Protein 7QF2 (pdb70)

Secondary structure (P-SEA, 3-state):
ccccbbbbbccccccccccccaaaaaaacccccccccccccccccccccaaaaaaaaaaaaacccbbbbbbbbcccbbbbbbbbbbbbbbcccccccbbbbbbbbcccccccccccc

Foldseek 3Di:
DPWWKFKFFPVDPQTFTQDTDPVVCVVQVDDPVVRGGDHPCVFDDDQWDVVQVVVVVVCVVVQAWDWAWTWGAHPVGDIWIWGKTKHFDADPVRHTGIIMITTDTDCPDPPVVSPDD

Sequence (117 aa):
MMEKKSFVITDPRLPDNPIIIFASDGFLLELTEYSREEIILGRNGRFLQGPETDQATVQKIRRDAIIRRDQRREEITTVQLIINYTKKSGKKFWNLLHHLLQQPMMRDQKGELQYYFIGVQLDDGEFIPNPLLGLD

Solvent-accessible surface area: 7134 Å² total; per-residue (Å²): 144,103,115,8,48,12,41,15,25,35,133,90,122,86,20,18,1,77,86,0,2,83,1,1,34,110,13,0,75,33,56,87,88,53,0,85,51,89,33,31,127,44,6,50,23,130,108,6,80,117,64,18,34,93,119,16,171,47,10,58,164,78,66,171,111,36,73,14,8,4,20,6,35,13,111,70,46,130,120,17,50,2,42,20,52,21,54,35,95,119,35,113,171,42,96,24,60,74,12,31,3,24,10,73,73,20,89,102,85,62,76,98,108,64,64,114,198

Nearest PDB structures (foldseek):
  7qf3-assembly1_AAA  TM=1.007E+00  e=1.823E-21  Arabidopsis thaliana
  7qf4-assembly1_AAA  TM=1.008E+00  e=2.154E-21  Arabidopsis thaliana
  6gpu-assembly1_A  TM=1.006E+00  e=3.178E-21  Arabidopsis thaliana
  7qf5-assembly1_AAA  TM=1.003E+00  e=1.348E-20  Arabidopsis thaliana
  6gpv-assembly1_A  TM=1.004E+00  e=1.245E-19  Arabidopsis thaliana

Structure (mmCIF, N/CA/C/O backbone):
data_7QF2
#
_entry.id   7QF2
#
_cell.length_a   39.900
_cell.length_b   39.900
_cell.length_c   134.100
_cell.angle_alpha   90.000
_cell.angle_beta   90.000
_cell.angle_gamma   90.000
#
_symmetry.space_group_name_H-M   'P 43 21 2'
#
loop_
_entity.id
_entity.type
_entity.pdbx_description
1 polymer miniSOG
2 non-polymer RIBOFLAVIN
3 non-polymer GLYCEROL
4 non-polymer 'CHLORIDE ION'
5 non-polymer 'COBALT (II) ION'
6 water water
#
loop_
_atom_site.group_PDB
_atom_site.id
_atom_site.type_symbol
_atom_site.label_atom_id
_atom_site.label_alt_id
_atom_site.label_comp_id
_atom_site.label_asym_id
_atom_site.label_entity_id
_atom_site.label_seq_id
_atom_site.pdbx_PDB_ins_code
_atom_site.Cartn_x
_atom_site.Cartn_y
_atom_site.Cartn_z
_atom_site.occupancy
_atom_site.B_iso_or_equiv
_atom_site.auth_seq_id
_atom_site.auth_comp_id
_atom_site.auth_asym_id
_atom_site.auth_atom_id
_atom_site.pdbx_PDB_model_num
ATOM 1 N N A MET A 1 1 ? 9.582 -7.702 -29.201 0.500 15.431 1 MET AAA N 1
ATOM 2 N N B MET A 1 1 ? 9.536 -7.903 -28.746 0.500 51.660 1 MET AAA N 1
ATOM 3 C CA A MET A 1 1 ? 9.196 -6.331 -28.891 0.500 16.338 1 MET AAA CA 1
ATOM 4 C CA B MET A 1 1 ? 9.474 -6.413 -28.912 0.500 55.093 1 MET AAA CA 1
ATOM 5 C C A MET A 1 1 ? 10.255 -5.756 -27.917 0.500 17.027 1 MET AAA C 1
ATOM 6 C C B MET A 1 1 ? 10.314 -5.761 -27.802 0.500 48.098 1 MET AAA C 1
ATOM 7 O O A MET A 1 1 ? 10.914 -6.551 -27.332 0.500 18.389 1 MET AAA O 1
ATOM 8 O O B MET A 1 1 ? 10.871 -6.524 -26.967 0.500 76.352 1 MET AAA O 1
ATOM 17 N N . GLU A 1 2 ? 10.402 -4.418 -27.760 1.000 28.964 2 GLU AAA N 1
ATOM 18 C CA . GLU A 1 2 ? 11.286 -3.717 -26.723 1.000 25.149 2 GLU AAA CA 1
ATOM 19 C C . GLU A 1 2 ? 10.794 -4.059 -25.312 1.000 17.334 2 GLU AAA C 1
ATOM 20 O O . GLU A 1 2 ? 9.686 -4.657 -25.355 1.000 23.126 2 GLU AAA O 1
ATOM 26 N N A LYS A 1 3 ? 11.597 -4.027 -24.189 0.500 23.323 3 LYS AAA N 1
ATOM 27 N N B LYS A 1 3 ? 11.596 -3.946 -24.203 0.500 25.811 3 LYS AAA N 1
ATOM 28 C CA A LYS A 1 3 ? 11.095 -4.626 -22.934 0.500 11.768 3 LYS AAA CA 1
ATOM 29 C CA B LYS A 1 3 ? 11.119 -4.520 -22.921 0.500 12.852 3 LYS AAA CA 1
ATOM 30 C C A LYS A 1 3 ? 9.830 -3.902 -22.470 0.500 8.248 3 LYS AAA C 1
ATOM 31 C C B LYS A 1 3 ? 9.755 -3.890 -22.629 0.500 10.019 3 LYS AAA C 1
ATOM 32 O O A LYS A 1 3 ? 9.805 -2.661 -22.325 0.500 7.773 3 LYS AAA O 1
ATOM 33 O O B LYS A 1 3 ? 9.552 -2.692 -22.833 0.500 10.220 3 LYS AAA O 1
ATOM 44 N N . SER A 1 4 ? 8.810 -4.709 -22.216 1.000 8.663 4 SER AAA N 1
ATOM 45 C CA . SER A 1 4 ? 7.501 -4.230 -21.697 1.000 7.512 4 SER AAA CA 1
ATOM 46 C C . SER A 1 4 ? 7.614 -4.027 -20.211 1.000 7.208 4 SER AAA C 1
ATOM 47 O O . SER A 1 4 ? 7.843 -5.000 -19.474 1.000 7.680 4 SER AAA O 1
ATOM 50 N N . PHE A 1 5 ? 7.391 -2.795 -19.748 1.000 6.753 5 PHE AAA N 1
ATOM 51 C CA . PHE A 1 5 ? 7.315 -2.565 -18.316 1.000 6.632 5 PHE AAA CA 1
ATOM 52 C C . PHE A 1 5 ? 6.530 -1.292 -18.075 1.000 6.829 5 PHE AAA C 1
ATOM 53 O O . PHE A 1 5 ? 6.474 -0.393 -18.924 1.000 7.539 5 PHE AAA O 1
ATOM 61 N N . VAL A 1 6 ? 6.036 -1.208 -16.840 1.000 7.055 6 VAL AAA N 1
ATOM 62 C CA . VAL A 1 6 ? 5.493 0.047 -16.282 1.000 6.644 6 VAL AAA CA 1
ATOM 63 C C . VAL A 1 6 ? 6.115 0.298 -14.942 1.000 6.787 6 VAL AAA C 1
ATOM 64 O O . VAL A 1 6 ? 6.509 -0.655 -14.245 1.000 7.540 6 VAL AAA O 1
ATOM 68 N N . ILE A 1 7 ? 6.156 1.547 -14.562 1.000 6.474 7 ILE AAA N 1
ATOM 69 C CA . ILE A 1 7 ? 6.624 1.983 -13.245 1.000 6.198 7 ILE AAA CA 1
ATOM 70 C C . ILE A 1 7 ? 5.476 2.703 -12.573 1.000 6.028 7 ILE AAA C 1
ATOM 71 O O . ILE A 1 7 ? 4.862 3.587 -13.219 1.000 6.527 7 ILE AAA O 1
ATOM 76 N N . THR A 1 8 ? 5.199 2.375 -11.306 1.000 6.045 8 THR AAA N 1
ATOM 77 C CA . THR A 1 8 ? 4.151 3.023 -10.539 1.000 6.327 8 THR AAA CA 1
ATOM 78 C C . THR A 1 8 ? 4.740 3.798 -9.390 1.000 6.688 8 THR AAA C 1
ATOM 79 O O . THR A 1 8 ? 5.868 3.526 -8.946 1.000 7.362 8 THR AAA O 1
ATOM 83 N N . ASP A 1 9 ? 3.910 4.717 -8.872 1.000 6.699 9 ASP AAA N 1
ATOM 84 C CA . ASP A 1 9 ? 4.299 5.544 -7.735 1.000 6.993 9 ASP AAA CA 1
ATOM 85 C C . ASP A 1 9 ? 3.482 5.195 -6.505 1.000 6.595 9 ASP AAA C 1
ATOM 86 O O . ASP A 1 9 ? 2.354 5.679 -6.385 1.000 7.234 9 ASP AAA O 1
ATOM 91 N N . PRO A 1 10 ? 4.024 4.372 -5.618 1.000 6.495 10 PRO AAA N 1
ATOM 92 C CA . PRO A 1 10 ? 3.270 3.968 -4.425 1.000 7.342 10 PRO AAA CA 1
ATOM 93 C C . PRO A 1 10 ? 3.128 5.085 -3.383 1.000 6.852 10 PRO AAA C 1
ATOM 94 O O . PRO A 1 10 ? 2.478 4.903 -2.354 1.000 8.402 10 PRO AAA O 1
ATOM 98 N N . ARG A 1 11 ? 3.727 6.242 -3.647 1.000 7.165 11 ARG AAA N 1
ATOM 99 C CA . ARG A 1 11 ? 3.505 7.407 -2.766 1.000 7.629 11 ARG AAA CA 1
ATOM 100 C C . ARG A 1 11 ? 2.281 8.218 -3.195 1.000 7.071 11 ARG AAA C 1
ATOM 101 O O . ARG A 1 11 ? 1.973 9.239 -2.564 1.000 7.990 11 ARG AAA O 1
ATOM 109 N N . LEU A 1 12 ? 1.591 7.762 -4.238 1.000 7.314 12 LEU AAA N 1
ATOM 110 C CA . LEU A 1 12 ? 0.325 8.344 -4.736 1.000 7.309 12 LEU AAA CA 1
ATOM 111 C C . LEU A 1 12 ? -0.743 7.278 -4.627 1.000 7.307 12 LEU AAA C 1
ATOM 112 O O . LEU A 1 12 ? -0.450 6.071 -4.467 1.000 7.560 12 LEU AAA O 1
ATOM 117 N N . PRO A 1 13 ? -2.029 7.644 -4.673 1.000 7.707 13 PRO AAA N 1
ATOM 118 C CA . PRO A 1 13 ? -3.079 6.656 -4.391 1.000 7.837 13 PRO AAA CA 1
ATOM 119 C C . PRO A 1 13 ? -3.112 5.481 -5.380 1.000 7.175 13 PRO AAA C 1
ATOM 120 O O . PRO A 1 13 ? -3.177 5.650 -6.601 1.000 7.639 13 PRO AAA O 1
ATOM 124 N N . ASP A 1 14 ? -3.094 4.259 -4.832 1.000 8.077 14 ASP AAA N 1
ATOM 125 C CA . ASP A 1 14 ? -3.295 3.007 -5.583 1.000 8.116 14 ASP AAA CA 1
ATOM 126 C C . ASP A 1 14 ? -2.424 2.930 -6.815 1.000 7.285 14 ASP AAA C 1
ATOM 127 O O . ASP A 1 14 ? -2.879 2.615 -7.905 1.000 7.325 14 ASP AAA O 1
ATOM 132 N N . ASN A 1 15 ? -1.082 3.131 -6.638 1.000 7.444 15 ASN AAA N 1
ATOM 133 C CA . ASN A 1 15 ? -0.075 2.789 -7.655 1.000 7.527 15 ASN AAA CA 1
ATOM 134 C C . ASN A 1 15 ? -0.418 3.200 -9.047 1.000 7.051 15 ASN AAA C 1
ATOM 135 O O . ASN A 1 15 ? -0.496 2.397 -9.987 1.000 7.805 15 ASN AAA O 1
ATOM 140 N N . PRO A 1 16 ? -0.527 4.510 -9.300 1.000 6.481 16 PRO AAA N 1
ATOM 141 C CA . PRO A 1 16 ? -0.697 4.950 -10.663 1.000 6.751 16 PRO AAA CA 1
ATOM 142 C C . PRO A 1 16 ? 0.566 4.693 -11.488 1.000 6.197 16 PRO AAA C 1
ATOM 143 O O . PRO A 1 16 ? 1.690 4.888 -10.997 1.000 6.971 16 PRO AAA O 1
ATOM 147 N N . ILE A 1 17 ? 0.392 4.367 -12.755 1.000 6.527 17 ILE AAA N 1
ATOM 148 C CA . ILE A 1 17 ? 1.480 4.233 -13.719 1.000 6.313 17 ILE AAA CA 1
ATOM 149 C C . ILE A 1 17 ? 1.994 5.608 -14.051 1.000 6.485 17 ILE AAA C 1
ATOM 150 O O . ILE A 1 17 ? 1.271 6.480 -14.550 1.000 7.749 17 ILE AAA O 1
ATOM 155 N N . ILE A 1 18 ? 3.281 5.837 -13.797 1.000 6.453 18 ILE AAA N 1
ATOM 156 C CA A ILE A 1 18 ? 3.952 7.116 -14.090 0.500 6.624 18 ILE AAA CA 1
ATOM 157 C CA B ILE A 1 18 ? 3.930 7.120 -14.091 0.500 6.817 18 ILE AAA CA 1
ATOM 158 C C . ILE A 1 18 ? 4.870 6.996 -15.303 1.000 7.046 18 ILE AAA C 1
ATOM 159 O O . ILE A 1 18 ? 5.359 8.037 -15.772 1.000 8.203 18 ILE AAA O 1
ATOM 168 N N . PHE A 1 19 ? 5.129 5.785 -15.767 1.000 6.876 19 PHE AAA N 1
ATOM 169 C CA . PHE A 1 19 ? 5.941 5.567 -16.943 1.000 6.926 19 PHE AAA CA 1
ATOM 170 C C . PHE A 1 19 ? 5.519 4.257 -17.561 1.000 6.535 19 PHE AAA C 1
ATOM 171 O O . PHE A 1 19 ? 5.380 3.259 -16.836 1.000 7.018 19 PHE AAA O 1
ATOM 179 N N . ALA A 1 20 ? 5.326 4.237 -18.867 1.000 7.006 20 ALA AAA N 1
ATOM 180 C CA . ALA A 1 20 ? 5.036 3.015 -19.610 1.000 7.751 20 ALA AAA CA 1
ATOM 181 C C . ALA A 1 20 ? 6.012 2.898 -20.760 1.000 7.787 20 ALA AAA C 1
ATOM 182 O O . ALA A 1 20 ? 6.171 3.874 -21.530 1.000 8.423 20 ALA AAA O 1
ATOM 184 N N . SER A 1 21 ? 6.683 1.781 -20.900 1.000 7.444 21 SER AAA N 1
ATOM 185 C CA . SER A 1 21 ? 7.693 1.624 -21.969 1.000 7.398 21 SER AAA CA 1
ATOM 186 C C . SER A 1 21 ? 7.066 1.445 -23.326 1.000 7.574 21 SER AAA C 1
ATOM 187 O O . SER A 1 21 ? 5.910 1.047 -23.473 1.000 7.785 21 SER AAA O 1
ATOM 190 N N . ASP A 1 22 ? 7.851 1.715 -24.381 1.000 9.060 22 ASP AAA N 1
ATOM 191 C CA . ASP A 1 22 ? 7.428 1.485 -25.756 1.000 9.803 22 ASP AAA CA 1
ATOM 192 C C . ASP A 1 22 ? 7.006 0.036 -25.892 1.000 9.744 22 ASP AAA C 1
ATOM 193 O O . ASP A 1 22 ? 6.022 -0.278 -26.612 1.000 10.906 22 ASP AAA O 1
ATOM 198 N N . GLY A 1 23 ? 7.739 -0.902 -25.275 1.000 8.951 23 GLY AAA N 1
ATOM 199 C CA . GLY A 1 23 ? 7.346 -2.301 -25.392 1.000 9.260 23 GLY AAA CA 1
ATOM 200 C C . GLY A 1 23 ? 5.997 -2.593 -24.788 1.000 8.729 23 GLY AAA C 1
ATOM 201 O O . GLY A 1 23 ? 5.252 -3.469 -25.273 1.000 9.174 23 GLY AAA O 1
ATOM 202 N N . PHE A 1 24 ? 5.643 -1.923 -23.717 1.000 7.943 24 PHE AAA N 1
ATOM 203 C CA . PHE A 1 24 ? 4.316 -2.083 -23.103 1.000 7.429 24 PHE AAA CA 1
ATOM 204 C C . PHE A 1 24 ? 3.242 -1.572 -24.045 1.000 8.007 24 PHE AAA C 1
ATOM 205 O O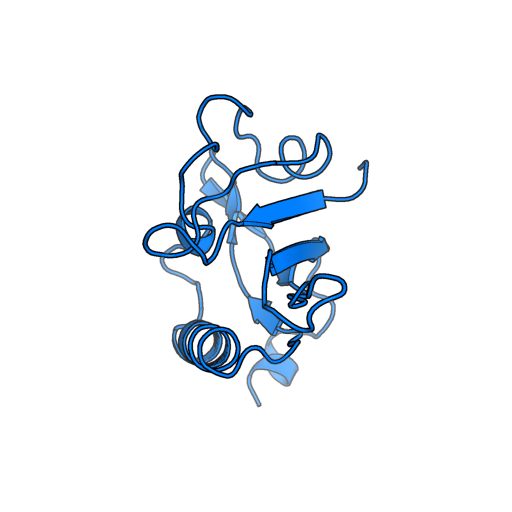 . PHE A 1 24 ? 2.170 -2.200 -24.184 1.000 8.379 24 PHE AAA O 1
ATOM 213 N N . LEU A 1 25 ? 3.481 -0.424 -24.693 1.000 8.260 25 LEU AAA N 1
ATOM 214 C CA A LEU A 1 25 ? 2.500 0.095 -25.669 0.500 9.275 25 LEU AAA CA 1
ATOM 215 C CA B LEU A 1 25 ? 2.546 0.107 -25.699 0.500 10.023 25 LEU AAA CA 1
ATOM 216 C C . LEU A 1 25 ? 2.302 -0.926 -26.798 1.000 10.142 25 LEU AAA C 1
ATOM 217 O O . LEU A 1 25 ? 1.148 -1.135 -27.232 1.000 11.167 25 LEU AAA O 1
ATOM 226 N N . GLU A 1 26 ? 3.387 -1.493 -27.294 1.000 10.175 26 GLU AAA N 1
ATOM 227 C CA . GLU A 1 26 ? 3.291 -2.430 -28.397 1.000 12.210 26 GLU AAA CA 1
ATOM 228 C C . GLU A 1 26 ? 2.547 -3.691 -27.936 1.000 11.129 26 GLU AAA C 1
ATOM 229 O O . GLU A 1 26 ? 1.677 -4.215 -28.698 1.000 13.441 26 GLU AAA O 1
ATOM 235 N N . LEU A 1 27 ? 2.847 -4.220 -26.780 1.000 9.357 27 LEU AAA N 1
ATOM 236 C CA . LEU A 1 27 ? 2.208 -5.458 -26.323 1.000 9.635 27 LEU AAA CA 1
ATOM 237 C C . LEU A 1 27 ? 0.725 -5.251 -26.089 1.000 9.656 27 LEU AAA C 1
ATOM 238 O O . LEU A 1 27 ? -0.098 -6.094 -26.460 1.000 10.949 27 LEU AAA O 1
ATOM 243 N N . THR A 1 28 ? 0.373 -4.147 -25.452 1.000 8.637 28 THR AAA N 1
ATOM 244 C CA . THR A 1 28 ? -1.007 -3.945 -24.991 1.000 8.728 28 THR AAA CA 1
ATOM 245 C C . THR A 1 28 ? -1.914 -3.222 -25.982 1.000 8.645 28 THR AAA C 1
ATOM 246 O O . THR A 1 28 ? -3.138 -3.277 -25.800 1.000 9.717 28 THR AAA O 1
ATOM 250 N N . GLU A 1 29 ? -1.331 -2.542 -26.955 1.000 9.568 29 GLU AAA N 1
ATOM 251 C CA . GLU A 1 29 ? -1.978 -1.756 -28.019 1.000 10.474 29 GLU AAA CA 1
ATOM 252 C C . GLU A 1 29 ? -2.489 -0.394 -27.509 1.000 10.900 29 GLU AAA C 1
ATOM 253 O O . GLU A 1 29 ? -3.157 0.314 -28.267 1.000 14.288 29 GLU AAA O 1
ATOM 259 N N . TYR A 1 30 ? -2.254 -0.033 -26.260 1.000 9.412 30 TYR AAA N 1
ATOM 260 C CA . TYR A 1 30 ? -2.672 1.279 -25.754 1.000 9.510 30 TYR AAA CA 1
ATOM 261 C C . TYR A 1 30 ? -1.649 2.312 -26.110 1.000 10.192 30 TYR AAA C 1
ATOM 262 O O . TYR A 1 30 ? -0.447 2.057 -26.213 1.000 12.000 30 TYR AAA O 1
ATOM 271 N N . SER A 1 31 ? -2.122 3.546 -26.229 1.000 10.914 31 SER AAA N 1
ATOM 272 C CA . SER A 1 31 ? -1.241 4.716 -26.325 1.000 11.056 31 SER AAA CA 1
ATOM 273 C C . SER A 1 31 ? -0.706 5.140 -24.969 1.000 9.867 31 SER AAA C 1
ATOM 274 O O . SER A 1 31 ? -1.340 4.901 -23.935 1.000 10.963 31 SER AAA O 1
ATOM 277 N N . ARG A 1 32 ? 0.475 5.753 -24.953 1.000 10.421 32 ARG AAA N 1
ATOM 278 C CA . ARG A 1 32 ? 1.041 6.202 -23.702 1.000 10.718 32 ARG AAA CA 1
ATOM 279 C C . ARG A 1 32 ? 0.051 7.128 -23.005 1.000 10.177 32 ARG AAA C 1
ATOM 280 O O . ARG A 1 32 ? -0.153 7.058 -21.759 1.000 11.332 32 ARG AAA O 1
ATOM 288 N N . GLU A 1 33 ? -0.439 8.119 -23.728 1.00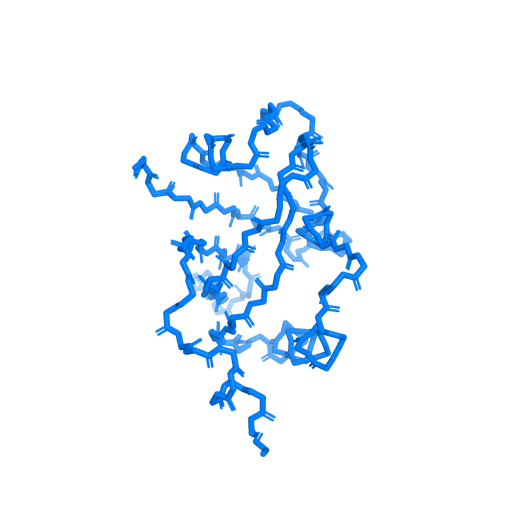0 11.915 33 GLU AAA N 1
ATOM 289 C CA . GLU A 1 33 ? -1.251 9.164 -23.110 1.000 13.529 33 GLU AAA CA 1
ATOM 290 C C . GLU A 1 33 ? -2.460 8.597 -22.425 1.000 12.506 33 GLU AAA C 1
ATOM 291 O O . GLU A 1 33 ? -2.828 9.105 -21.398 1.000 15.044 33 GLU AAA O 1
ATOM 293 N N . GLU A 1 34 ? -3.037 7.508 -22.893 1.000 12.011 34 GLU AAA N 1
ATOM 294 C CA . GLU A 1 34 ? -4.246 6.920 -22.308 1.000 13.164 34 GLU AAA CA 1
ATOM 295 C C . GLU A 1 34 ? -3.974 6.006 -21.110 1.000 12.793 34 GLU AAA C 1
ATOM 296 O O . GLU A 1 34 ? -4.902 5.760 -20.357 1.000 18.574 34 GLU AAA O 1
ATOM 302 N N A ILE A 1 35 ? -2.727 5.588 -20.907 0.500 11.488 35 ILE AAA N 1
ATOM 303 N N B ILE A 1 35 ? -2.729 5.617 -20.905 0.500 11.614 35 ILE AAA N 1
ATOM 304 C CA A ILE A 1 35 ? -2.201 4.622 -19.867 0.500 12.067 35 ILE AAA CA 1
ATOM 305 C CA B ILE A 1 35 ? -2.254 4.648 -19.860 0.500 12.073 35 ILE AAA CA 1
ATOM 306 C C A ILE A 1 35 ? -1.865 5.415 -18.606 0.500 8.243 35 ILE AAA C 1
ATOM 307 C C B ILE A 1 35 ? -1.857 5.412 -18.606 0.500 8.170 35 ILE AAA C 1
ATOM 308 O O A ILE A 1 35 ? -1.982 4.945 -17.486 0.500 8.067 35 ILE AAA O 1
ATOM 309 O O B ILE A 1 35 ? -2.029 4.949 -17.492 0.500 8.101 35 ILE AAA O 1
ATOM 318 N N . LEU A 1 36 ? -1.244 6.594 -18.801 1.000 8.854 36 LEU AAA N 1
ATOM 319 C CA . LEU A 1 36 ? -0.611 7.267 -17.666 1.000 8.256 36 LEU AAA CA 1
ATOM 320 C C . LEU A 1 36 ? -1.627 7.545 -16.595 1.000 7.311 36 LEU AAA C 1
ATOM 321 O O . LEU A 1 36 ? -2.750 8.032 -16.843 1.000 8.158 36 LEU AAA O 1
ATOM 326 N N . GLY A 1 37 ? -1.290 7.271 -15.329 1.000 7.255 37 GLY AAA N 1
ATOM 327 C CA . GLY A 1 37 ? -2.158 7.498 -14.171 1.000 7.797 37 GLY AAA CA 1
ATOM 328 C C . GLY A 1 37 ? -3.065 6.287 -13.877 1.000 7.252 37 GLY AAA C 1
ATOM 329 O O . GLY A 1 37 ? -3.694 6.320 -12.826 1.000 8.595 37 GLY AAA O 1
ATOM 330 N N . ARG A 1 38 ? -3.151 5.292 -14.737 1.000 7.003 38 ARG AAA N 1
ATOM 331 C CA . ARG A 1 38 ? -4.003 4.134 -14.468 1.000 7.039 38 ARG AAA CA 1
ATOM 332 C C . ARG A 1 38 ? -3.286 3.201 -13.494 1.000 6.481 38 ARG AAA C 1
ATOM 333 O O . ARG A 1 38 ? -2.049 3.124 -13.477 1.000 7.229 38 ARG AAA O 1
ATOM 341 N N . ASN A 1 39 ? -4.068 2.398 -12.795 1.000 6.803 39 ASN AAA N 1
ATOM 342 C CA . ASN A 1 39 ? -3.533 1.232 -12.094 1.000 6.440 39 ASN AAA CA 1
ATOM 343 C C . ASN A 1 39 ? -3.374 0.072 -13.113 1.000 6.699 39 ASN AAA C 1
ATOM 344 O O . ASN A 1 39 ? -4.246 -0.086 -13.976 1.000 7.862 39 ASN AAA O 1
ATOM 349 N N . GLY A 1 40 ? -2.330 -0.713 -12.956 1.000 7.045 40 GLY AAA N 1
ATOM 350 C CA . GLY A 1 40 ? -2.059 -1.835 -13.882 1.000 7.227 40 GLY AAA CA 1
ATOM 351 C C . GLY A 1 40 ? -3.172 -2.860 -14.038 1.000 7.203 40 GLY AAA C 1
ATOM 352 O O . GLY A 1 40 ? -3.150 -3.584 -15.025 1.000 8.371 40 GLY AAA O 1
ATOM 353 N N . ARG A 1 41 ? -4.127 -2.907 -13.111 1.000 7.079 41 ARG AAA N 1
ATOM 354 C CA . ARG A 1 41 ? -5.224 -3.860 -13.245 1.000 7.635 41 ARG AAA CA 1
ATOM 355 C C . ARG A 1 41 ? -6.121 -3.562 -14.431 1.000 7.388 41 ARG AAA C 1
ATOM 356 O O . ARG A 1 41 ? -6.980 -4.418 -14.734 1.000 8.281 41 ARG AAA O 1
ATOM 364 N N . PHE A 1 42 ? -5.967 -2.440 -15.128 1.000 7.518 42 PHE AAA N 1
ATOM 365 C CA . PHE A 1 42 ? -6.808 -2.176 -16.297 1.000 8.467 42 PHE AAA CA 1
ATOM 366 C C . PHE A 1 42 ? -6.585 -3.239 -17.362 1.000 7.600 42 PHE AAA C 1
ATOM 367 O O . PHE A 1 42 ? -7.440 -3.354 -18.236 1.000 9.772 42 PHE AAA O 1
ATOM 375 N N . LEU A 1 43 ? -5.489 -3.962 -17.344 1.000 7.107 43 LEU AAA N 1
ATOM 376 C CA . LEU A 1 43 ? -5.225 -5.019 -18.310 1.000 7.632 43 LEU AAA CA 1
ATOM 377 C C . LEU A 1 43 ? -6.019 -6.301 -18.000 1.000 7.463 43 LEU AAA C 1
ATOM 378 O O . LEU A 1 43 ? -6.030 -7.212 -18.866 1.000 8.482 43 LEU AAA O 1
ATOM 383 N N . GLN A 1 44 ? -6.606 -6.420 -16.846 1.000 7.445 44 GLN AAA N 1
ATOM 384 C CA . GLN A 1 44 ? -7.338 -7.622 -16.477 1.000 7.224 44 GLN AAA CA 1
ATOM 385 C C . GLN A 1 44 ? -8.730 -7.649 -17.098 1.000 7.639 44 GLN AAA C 1
ATOM 386 O O . GLN A 1 44 ? -9.235 -6.615 -17.577 1.000 9.737 44 GLN AAA O 1
ATOM 392 N N . GLY A 1 45 ? -9.347 -8.798 -17.051 1.000 8.090 45 GLY AAA N 1
ATOM 393 C CA . GLY A 1 45 ? -10.712 -8.936 -17.581 1.000 8.286 45 GLY AAA CA 1
ATOM 394 C C . GLY A 1 45 ? -11.303 -10.234 -17.081 1.000 7.819 45 GLY AAA C 1
ATOM 395 O O . GLY A 1 45 ? -10.825 -10.820 -16.116 1.000 8.296 45 GLY AAA O 1
ATOM 396 N N . PRO A 1 46 ? -12.399 -10.669 -17.709 1.000 8.392 46 PRO AAA N 1
ATOM 397 C CA . PRO A 1 46 ? -13.190 -11.762 -17.171 1.000 8.336 46 PRO AAA CA 1
ATOM 398 C C . PRO A 1 46 ? -12.378 -13.007 -16.848 1.000 7.866 46 PRO AAA C 1
ATOM 399 O O . PRO A 1 46 ? -12.588 -13.614 -15.795 1.000 9.207 46 PRO AAA O 1
ATOM 403 N N . GLU A 1 47 ? -11.490 -13.418 -17.740 1.000 7.973 47 GLU AAA N 1
ATOM 404 C CA . GLU A 1 47 ? -10.778 -14.681 -17.530 1.000 8.509 47 GLU AAA CA 1
ATOM 405 C C . GLU A 1 47 ? -9.657 -14.593 -16.521 1.000 8.469 47 GLU AAA C 1
ATOM 406 O O . GLU A 1 47 ? -9.122 -15.655 -16.146 1.000 10.897 47 GLU AAA O 1
ATOM 412 N N . THR A 1 48 ? -9.289 -13.407 -16.082 1.000 8.334 48 THR AAA N 1
ATOM 413 C CA . THR A 1 48 ? -8.206 -13.276 -15.081 1.000 7.962 48 THR AAA CA 1
ATOM 414 C C . THR A 1 48 ? -8.582 -13.996 -13.800 1.000 8.468 48 THR AAA C 1
ATOM 415 O O . THR A 1 48 ? -9.690 -13.802 -13.289 1.000 9.497 48 THR AAA O 1
ATOM 419 N N . ASP A 1 49 ? -7.660 -14.800 -13.276 1.000 7.921 49 ASP AAA N 1
ATOM 420 C CA . ASP A 1 49 ? -7.873 -15.557 -12.028 1.000 8.505 49 ASP AAA CA 1
ATOM 421 C C . ASP A 1 49 ? -7.774 -14.644 -10.829 1.000 8.125 49 ASP AAA C 1
ATOM 422 O O . ASP A 1 49 ? -6.693 -14.084 -10.565 1.000 8.894 49 ASP AAA O 1
ATOM 427 N N . GLN A 1 50 ? -8.856 -14.476 -10.110 1.000 9.164 50 GLN AAA N 1
ATOM 428 C CA . GLN A 1 50 ? -8.855 -13.586 -8.960 1.000 9.274 50 GLN AAA CA 1
ATOM 429 C C . GLN A 1 50 ? -7.982 -14.090 -7.816 1.000 9.003 50 GLN AAA C 1
ATOM 430 O O . GLN A 1 50 ? -7.540 -13.282 -6.980 1.000 10.249 50 GLN AAA O 1
ATOM 436 N N . ALA A 1 51 ? -7.713 -15.389 -7.760 1.000 9.669 51 ALA AAA N 1
ATOM 437 C CA . ALA A 1 51 ? -6.773 -15.861 -6.742 1.000 10.349 51 ALA AAA CA 1
ATOM 438 C C . ALA A 1 51 ? -5.369 -15.298 -7.018 1.000 9.472 51 ALA AAA C 1
ATOM 439 O O . ALA A 1 51 ? -4.611 -14.976 -6.121 1.000 10.752 51 ALA AAA O 1
ATOM 441 N N . THR A 1 52 ? -5.020 -15.177 -8.290 1.000 8.735 52 THR AAA N 1
ATOM 442 C CA . THR A 1 52 ? -3.689 -14.628 -8.665 1.000 9.454 52 THR AAA CA 1
ATOM 443 C C . THR A 1 52 ? -3.682 -13.123 -8.333 1.000 8.633 52 THR AAA C 1
ATOM 444 O O . THR A 1 52 ? -2.685 -12.600 -7.832 1.000 9.371 52 THR AAA O 1
ATOM 448 N N . VAL A 1 53 ? -4.781 -12.434 -8.612 1.000 8.673 53 VAL AAA N 1
ATOM 449 C CA . VAL A 1 53 ? -4.912 -11.013 -8.265 1.000 9.067 53 VAL AAA CA 1
ATOM 450 C C . VAL A 1 53 ? -4.676 -10.814 -6.773 1.000 8.708 53 VAL AAA C 1
ATOM 451 O O . VAL A 1 53 ? -3.964 -9.892 -6.356 1.000 9.409 53 VAL AAA O 1
ATOM 455 N N . GLN A 1 54 ? -5.256 -11.658 -5.932 1.000 9.217 54 GLN AAA N 1
ATOM 456 C CA . GLN A 1 54 ? -5.092 -11.524 -4.485 1.000 9.772 54 GLN AAA CA 1
ATOM 457 C C . GLN A 1 54 ? -3.615 -11.714 -4.115 1.000 10.132 54 GLN AAA C 1
ATOM 458 O O . GLN A 1 54 ? -3.121 -11.006 -3.208 1.000 11.20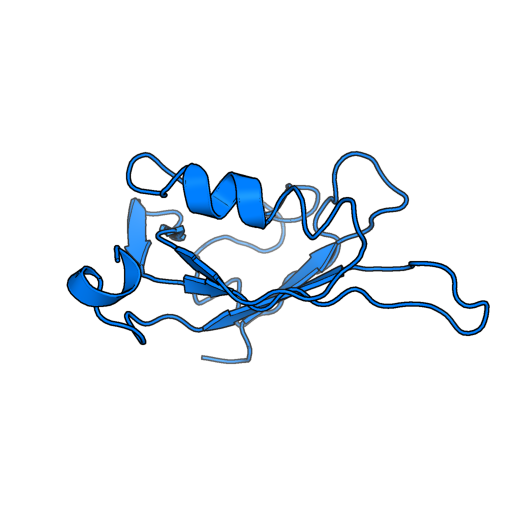1 54 GLN AAA O 1
ATOM 464 N N . LYS A 1 55 ? -2.902 -12.659 -4.715 1.000 9.465 55 LYS AAA N 1
ATOM 465 C CA . LYS A 1 55 ? -1.465 -12.824 -4.469 1.000 9.525 55 LYS AAA CA 1
ATOM 466 C C . LYS A 1 55 ? -0.725 -11.531 -4.749 1.000 8.098 55 LYS AAA C 1
ATOM 467 O O . LYS A 1 55 ? 0.208 -11.173 -4.004 1.000 9.153 55 LYS AAA O 1
ATOM 473 N N . ILE A 1 56 ? -1.031 -10.905 -5.863 1.000 8.043 56 ILE AAA N 1
ATOM 474 C CA . ILE A 1 56 ? -0.374 -9.617 -6.204 1.000 7.291 56 ILE AAA CA 1
ATOM 475 C C . ILE A 1 56 ? -0.645 -8.571 -5.129 1.000 8.198 56 ILE AAA C 1
ATOM 476 O O . ILE A 1 56 ? 0.254 -7.882 -4.676 1.000 7.917 56 ILE AAA O 1
ATOM 481 N N A ARG A 1 57 ? -1.891 -8.448 -4.752 0.670 8.748 57 ARG AAA N 1
ATOM 482 N N B ARG A 1 57 ? -1.908 -8.425 -4.766 0.330 8.689 57 ARG AAA N 1
ATOM 483 C CA A ARG A 1 57 ? -2.285 -7.418 -3.794 0.670 9.457 57 ARG AAA CA 1
ATOM 484 C CA B ARG A 1 57 ? -2.340 -7.416 -3.778 0.330 10.032 57 ARG AAA CA 1
ATOM 485 C C A ARG A 1 57 ? -1.509 -7.625 -2.469 0.670 10.239 57 ARG AAA C 1
ATOM 486 C C B ARG A 1 57 ? -1.541 -7.620 -2.474 0.330 9.643 57 ARG AAA C 1
ATOM 487 O O A ARG A 1 57 ? -0.996 -6.643 -1.863 0.670 10.368 57 ARG AAA O 1
ATOM 488 O O B ARG A 1 57 ? -1.048 -6.623 -1.900 0.330 10.077 57 ARG AAA O 1
ATOM 503 N N . ASP A 1 58 ? -1.335 -8.873 -2.055 1.000 9.603 58 ASP AAA N 1
ATOM 504 C CA . ASP A 1 58 ? -0.630 -9.163 -0.815 1.000 10.454 58 ASP AAA CA 1
ATOM 505 C C . ASP A 1 58 ? 0.862 -8.824 -0.989 1.000 9.340 58 ASP AAA C 1
ATOM 506 O O . ASP A 1 58 ? 1.482 -8.298 -0.031 1.000 10.283 58 ASP AAA O 1
ATOM 511 N N . ALA A 1 59 ? 1.447 -9.148 -2.140 1.000 8.584 59 ALA AAA N 1
ATOM 512 C CA . ALA A 1 59 ? 2.872 -8.823 -2.342 1.000 8.086 59 ALA AAA CA 1
ATOM 513 C C . ALA A 1 59 ? 3.100 -7.315 -2.365 1.000 7.616 59 ALA AAA C 1
ATOM 514 O O . ALA A 1 59 ? 4.098 -6.838 -1.806 1.000 8.676 59 ALA AAA O 1
ATOM 516 N N . ILE A 1 60 ? 2.194 -6.545 -2.950 1.000 7.494 60 ILE AAA N 1
ATOM 517 C CA A ILE A 1 60 ? 2.356 -5.071 -2.966 0.500 6.888 60 ILE AAA CA 1
ATOM 518 C CA B ILE A 1 60 ? 2.330 -5.068 -2.968 0.500 7.565 60 ILE AAA CA 1
ATOM 519 C C . ILE A 1 60 ? 2.259 -4.582 -1.523 1.000 7.940 60 ILE AAA C 1
ATOM 520 O O . ILE A 1 60 ? 3.104 -3.765 -1.105 1.000 8.266 60 ILE AAA O 1
ATOM 529 N N . ARG A 1 61 ? 1.288 -5.017 -0.764 1.000 8.091 61 ARG AAA N 1
ATOM 530 C CA A ARG A 1 61 ? 1.174 -4.558 0.631 0.500 9.226 61 ARG AAA CA 1
ATOM 531 C CA B ARG A 1 61 ? 1.171 -4.602 0.635 0.500 9.208 61 ARG AAA CA 1
ATOM 532 C C . ARG A 1 61 ? 2.457 -4.874 1.394 1.000 8.449 61 ARG AAA C 1
ATOM 533 O O . ARG A 1 61 ? 2.950 -4.054 2.207 1.000 9.318 61 ARG AAA O 1
ATOM 548 N N . ASP A 1 62 ? 3.014 -6.065 1.211 1.000 8.562 62 ASP AAA N 1
ATOM 549 C CA . ASP A 1 62 ? 4.229 -6.510 1.900 1.000 8.751 62 ASP AAA CA 1
ATOM 550 C C . ASP A 1 62 ? 5.502 -5.951 1.292 1.000 8.818 62 ASP AAA C 1
ATOM 551 O O . ASP A 1 62 ? 6.607 -6.193 1.794 1.000 9.575 62 ASP AAA O 1
ATOM 556 N N . GLN A 1 63 ? 5.381 -5.244 0.165 1.000 8.115 63 GLN AAA N 1
ATOM 557 C CA . GLN A 1 63 ? 6.530 -4.684 -0.561 1.000 8.218 63 GLN AAA CA 1
ATOM 558 C C . GLN A 1 63 ? 7.533 -5.803 -0.850 1.000 8.902 63 GLN AAA C 1
ATOM 559 O O . GLN A 1 63 ? 8.756 -5.644 -0.664 1.000 10.671 63 GLN AAA O 1
ATOM 565 N N A ARG A 1 64 ? 7.014 -6.909 -1.403 0.500 8.426 64 ARG AAA N 1
ATOM 566 N N B ARG A 1 64 ? 7.031 -6.902 -1.405 0.500 8.728 64 ARG AAA N 1
ATOM 567 C CA A ARG A 1 64 ? 7.782 -8.126 -1.717 0.500 8.977 64 ARG AAA CA 1
ATOM 568 C CA B ARG A 1 64 ? 7.954 -7.949 -1.827 0.500 10.052 64 ARG AAA CA 1
ATOM 569 C C A ARG A 1 64 ? 7.737 -8.370 -3.213 0.500 8.065 64 ARG AAA C 1
ATOM 570 C C B ARG A 1 64 ? 7.808 -8.178 -3.325 0.500 9.016 64 ARG AAA C 1
ATOM 571 O O A ARG A 1 64 ? 6.617 -8.390 -3.773 0.500 8.721 64 ARG AAA O 1
ATOM 572 O O B ARG A 1 64 ? 6.827 -7.865 -4.033 0.500 9.980 64 ARG AAA O 1
ATOM 587 N N . GL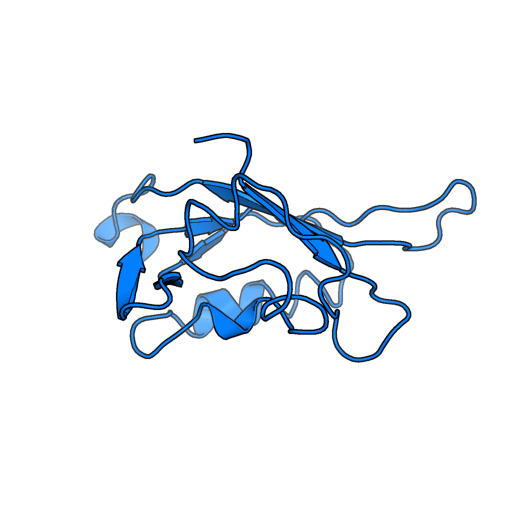U A 1 65 ? 8.876 -8.703 -3.841 1.000 8.510 65 GLU AAA N 1
ATOM 588 C CA A GLU A 1 65 ? 8.830 -9.060 -5.248 0.500 9.523 65 GLU AAA CA 1
ATOM 589 C CA B GLU A 1 65 ? 9.010 -9.184 -5.213 0.500 9.297 65 GLU AAA CA 1
ATOM 590 C C . GLU A 1 65 ? 8.035 -10.357 -5.420 1.000 10.012 65 GLU AAA C 1
ATOM 591 O O . GLU A 1 65 ? 7.968 -11.222 -4.548 1.000 12.227 65 GLU AAA O 1
ATOM 602 N N . ILE A 1 66 ? 7.426 -10.454 -6.572 1.000 9.165 66 ILE AAA N 1
ATOM 603 C CA . ILE A 1 66 ? 6.610 -11.641 -6.939 1.000 8.419 66 ILE AAA CA 1
ATOM 604 C C . ILE A 1 66 ? 6.620 -11.797 -8.429 1.000 7.667 66 ILE AAA C 1
ATOM 605 O O . ILE A 1 66 ? 6.657 -10.800 -9.163 1.000 8.744 66 ILE AAA O 1
ATOM 610 N N . THR A 1 67 ? 6.502 -13.027 -8.860 1.000 7.763 67 THR AAA N 1
ATOM 611 C CA A THR A 1 67 ? 6.239 -13.417 -10.264 0.500 7.920 67 THR AAA CA 1
ATOM 612 C CA B THR A 1 67 ? 6.172 -13.297 -10.296 0.500 6.835 67 THR AAA CA 1
ATOM 613 C C . THR A 1 67 ? 4.924 -14.183 -10.302 1.000 7.428 67 THR AAA C 1
ATOM 614 O O . THR A 1 67 ? 4.834 -15.190 -9.570 1.000 9.611 67 THR AAA O 1
ATOM 621 N N . VAL A 1 68 ? 3.988 -13.797 -11.150 1.000 7.292 68 VAL AAA N 1
ATOM 622 C CA . VAL A 1 68 ? 2.769 -14.569 -11.388 1.000 7.225 68 VAL AAA CA 1
ATOM 623 C C . VAL A 1 68 ? 2.558 -14.662 -12.868 1.000 6.560 68 VAL AAA C 1
ATOM 624 O O . VAL A 1 68 ? 3.059 -13.853 -13.625 1.000 8.500 68 VAL AAA O 1
ATOM 628 N N . GLN A 1 69 ? 1.708 -15.620 -13.267 1.000 7.191 69 GLN AAA N 1
ATOM 629 C CA . GLN A 1 69 ? 1.289 -15.731 -14.665 1.000 6.931 69 GLN AAA CA 1
ATOM 630 C C . GLN A 1 69 ? -0.215 -15.579 -14.674 1.000 7.250 69 GLN AAA C 1
ATOM 631 O O . GLN A 1 69 ? -0.917 -16.341 -13.978 1.000 7.985 69 GLN AAA O 1
ATOM 637 N N . LEU A 1 70 ? -0.754 -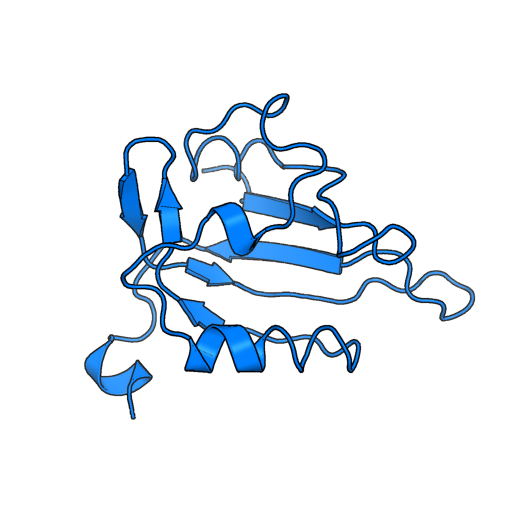14.620 -15.431 1.000 6.773 70 LEU AAA N 1
ATOM 638 C CA . LEU A 1 70 ? -2.193 -14.350 -15.427 1.000 7.004 70 LEU AAA CA 1
ATOM 639 C C . LEU A 1 70 ? -2.636 -13.872 -16.793 1.000 7.112 70 LEU AAA C 1
ATOM 640 O O . LEU A 1 70 ? -1.870 -13.345 -17.581 1.000 7.738 70 LEU AAA O 1
ATOM 645 N N . ILE A 1 71 ? -3.939 -14.022 -17.050 1.000 7.025 71 ILE AAA N 1
ATOM 646 C CA A ILE A 1 71 ? -4.546 -13.555 -18.305 0.500 7.100 71 ILE AAA CA 1
ATOM 647 C CA B ILE A 1 71 ? -4.513 -13.554 -18.321 0.500 7.055 71 ILE AAA CA 1
ATOM 648 C C . ILE A 1 71 ? -4.745 -12.043 -18.278 1.000 6.784 71 ILE AAA C 1
ATOM 649 O O . ILE A 1 71 ? -5.318 -11.510 -17.302 1.000 7.662 71 ILE AAA O 1
ATOM 658 N N . ASN A 1 72 ? -4.313 -11.394 -19.324 1.000 6.976 72 ASN AAA N 1
ATOM 659 C CA . ASN A 1 72 ? -4.536 -9.965 -19.565 1.000 6.734 72 ASN AAA CA 1
ATOM 660 C C . ASN A 1 72 ? -5.097 -9.802 -20.979 1.000 7.548 72 ASN AAA C 1
ATOM 661 O O . ASN A 1 72 ? -5.221 -10.763 -21.737 1.000 7.962 72 ASN AAA O 1
ATOM 666 N N . TYR A 1 73 ? -5.522 -8.555 -21.261 1.000 7.653 73 TYR AAA N 1
ATOM 667 C CA . TYR A 1 73 ? -6.246 -8.223 -22.491 1.000 8.573 73 TYR AAA CA 1
ATOM 668 C C . TYR A 1 73 ? -5.604 -6.996 -23.149 1.000 8.189 73 TYR AAA C 1
ATOM 669 O O . TYR A 1 73 ? -5.306 -6.002 -22.464 1.000 9.233 73 TYR AAA O 1
ATOM 678 N N . THR A 1 74 ? -5.454 -7.071 -24.441 1.000 8.469 74 THR AAA N 1
ATOM 679 C CA . THR A 1 74 ? -5.046 -5.885 -25.196 1.000 9.002 74 THR AAA CA 1
ATOM 680 C C . THR A 1 74 ? -6.228 -4.907 -25.311 1.000 9.773 74 THR AAA C 1
ATOM 681 O O . THR A 1 74 ? -7.396 -5.243 -25.031 1.000 10.235 74 THR AAA O 1
ATOM 685 N N A LYS A 1 75 ? -5.946 -3.714 -25.849 0.500 9.802 75 LYS AAA N 1
ATOM 686 N N B LYS A 1 75 ? -5.941 -3.702 -25.831 0.500 9.977 75 LYS AAA N 1
ATOM 687 C CA A LYS A 1 75 ? -7.025 -2.699 -25.999 0.500 10.445 75 LYS AAA CA 1
ATOM 688 C CA B LYS A 1 75 ? -6.996 -2.668 -26.049 0.500 10.998 75 LYS AAA CA 1
ATOM 689 C C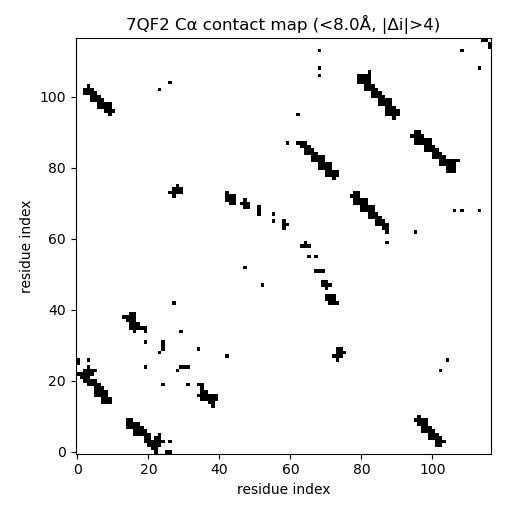 A LYS A 1 75 ? -8.098 -3.186 -26.976 0.500 10.813 75 LYS AAA C 1
ATOM 690 C C B LYS A 1 75 ? -8.141 -3.273 -26.874 0.500 11.350 75 LYS AAA C 1
ATOM 691 O O A LYS A 1 75 ? -9.171 -2.734 -26.933 0.500 10.575 75 LYS AAA O 1
ATOM 692 O O B LYS A 1 75 ? -9.352 -3.057 -26.515 0.500 12.141 75 LYS AAA O 1
ATOM 703 N N . SER A 1 76 ? -7.773 -4.040 -27.919 1.000 11.749 76 SER AAA N 1
ATOM 704 C CA . SER A 1 76 ? -8.758 -4.619 -28.847 1.000 13.573 76 SER AAA CA 1
ATOM 705 C C . SER A 1 76 ? -9.428 -5.859 -28.286 1.000 13.189 76 SER AAA C 1
ATOM 706 O O . SER A 1 76 ? -10.235 -6.497 -28.994 1.000 17.133 76 SER AAA O 1
ATOM 709 N N . GLY A 1 77 ? -9.099 -6.243 -27.078 1.000 12.192 77 GLY AAA N 1
ATOM 710 C CA . GLY A 1 77 ? -9.791 -7.351 -26.403 1.000 13.262 77 GLY AAA CA 1
ATOM 711 C C . GLY A 1 77 ? -9.111 -8.718 -26.583 1.000 13.300 77 GLY AAA C 1
ATOM 712 O O . GLY A 1 77 ? -9.714 -9.713 -26.218 1.000 15.105 77 GLY AAA O 1
ATOM 713 N N . LYS A 1 78 ? -7.917 -8.743 -27.176 1.000 12.465 78 LYS AAA N 1
ATOM 714 C CA . LYS A 1 78 ? -7.220 -10.018 -27.366 1.000 12.278 78 LYS AAA CA 1
ATOM 715 C C . LYS A 1 78 ? -6.629 -10.486 -26.031 1.000 11.269 78 LYS AAA C 1
ATOM 716 O O . LYS A 1 78 ? -5.933 -9.750 -25.342 1.000 11.237 78 LYS AAA O 1
ATOM 722 N N . LYS A 1 79 ? -6.881 -11.723 -25.685 1.000 10.402 79 LYS AAA N 1
ATOM 723 C CA . LYS A 1 79 ? -6.281 -12.297 -24.477 1.000 10.468 79 LYS AAA CA 1
ATOM 724 C C . LYS A 1 79 ? -4.833 -12.701 -24.673 1.000 9.912 79 LYS AAA C 1
ATOM 725 O O . LYS A 1 79 ? -4.473 -13.199 -25.764 1.000 12.808 79 LYS AAA O 1
ATOM 731 N N . PHE A 1 80 ? -4.035 -12.509 -23.633 1.000 9.308 80 PHE AAA N 1
ATOM 732 C CA . PHE A 1 80 ? -2.651 -13.013 -23.655 1.000 8.994 80 PHE AAA CA 1
ATOM 733 C C . PHE A 1 80 ? -2.332 -13.435 -22.241 1.000 8.196 80 PHE AAA C 1
ATOM 734 O O . PHE A 1 80 ? -2.773 -12.860 -21.246 1.000 8.780 80 PHE AAA O 1
ATOM 742 N N . TRP A 1 81 ? -1.467 -14.452 -22.127 1.000 8.565 81 TRP AAA N 1
ATOM 743 C CA . TRP A 1 81 ? -0.858 -14.806 -20.864 1.000 7.769 81 TRP AAA CA 1
ATOM 744 C C . TRP A 1 81 ? 0.299 -13.852 -20.610 1.000 7.158 81 TRP AAA C 1
ATOM 745 O O . TRP A 1 81 ? 1.139 -13.638 -21.458 1.000 8.928 81 TRP AAA O 1
ATOM 756 N N . ASN A 1 82 ? 0.321 -13.326 -19.415 1.000 7.471 82 ASN AAA N 1
ATOM 757 C CA . ASN A 1 82 ? 1.334 -12.349 -18.950 1.000 6.834 82 ASN AAA CA 1
ATOM 758 C C . ASN A 1 82 ? 2.067 -12.981 -17.778 1.000 6.375 82 ASN AAA C 1
ATOM 759 O O . ASN A 1 82 ? 1.471 -13.202 -16.709 1.000 7.396 82 ASN AAA O 1
ATOM 764 N N . LEU A 1 83 ? 3.357 -13.266 -17.956 1.000 6.699 83 LEU AAA N 1
ATOM 765 C CA . LEU A 1 83 ? 4.246 -13.597 -16.839 1.000 6.666 83 LEU AAA CA 1
ATOM 766 C C . LEU A 1 83 ? 4.745 -12.254 -16.335 1.000 6.453 83 LEU AAA C 1
ATOM 767 O O . LEU A 1 83 ? 5.596 -11.603 -16.955 1.000 7.709 83 LEU AAA O 1
ATOM 772 N N . LEU A 1 84 ? 4.192 -11.841 -15.203 1.000 6.305 84 LEU AAA N 1
ATOM 773 C CA . LEU A 1 84 ? 4.388 -10.508 -14.619 1.000 6.910 84 LEU AAA CA 1
ATOM 774 C C . LEU A 1 84 ? 5.359 -10.621 -13.456 1.000 7.077 84 LEU AAA C 1
ATOM 775 O O . LEU A 1 84 ? 5.093 -11.342 -12.491 1.000 8.231 84 LEU AAA O 1
ATOM 780 N N . HIS A 1 85 ? 6.458 -9.890 -13.562 1.000 7.105 85 HIS AAA N 1
ATOM 781 C CA A HIS A 1 85 ? 7.458 -9.817 -12.492 0.500 7.619 85 HIS AAA CA 1
ATOM 782 C CA B HIS A 1 85 ? 7.471 -9.813 -12.503 0.500 7.375 85 HIS AAA CA 1
ATOM 783 C C . HIS A 1 85 ? 7.383 -8.431 -11.870 1.000 6.890 85 HIS AAA C 1
ATOM 784 O O . HIS A 1 85 ? 7.702 -7.432 -12.542 1.000 8.488 85 HIS AAA O 1
ATOM 797 N N . LEU A 1 86 ? 6.971 -8.389 -10.627 1.000 7.639 86 LEU AAA N 1
ATOM 798 C CA A LEU A 1 86 ? 6.828 -7.104 -9.881 0.670 8.503 86 LEU AAA CA 1
ATOM 799 C CA B LEU A 1 86 ? 6.779 -7.141 -9.899 0.330 8.009 86 LEU AAA CA 1
ATOM 800 C C . LEU A 1 86 ? 7.964 -7.004 -8.905 1.000 9.149 86 LEU AAA C 1
ATOM 801 O O . LEU A 1 86 ? 8.229 -7.934 -8.150 1.000 10.616 86 LEU AAA O 1
ATOM 810 N N A GLN A 1 87 ? 8.602 -5.854 -8.888 0.500 9.367 87 GLN AAA N 1
ATOM 811 N N B GLN A 1 87 ? 8.560 -5.838 -8.871 0.500 9.251 87 GLN AAA N 1
ATOM 812 C CA A GLN A 1 87 ? 9.746 -5.603 -7.995 0.500 11.362 87 GLN AAA CA 1
ATOM 813 C CA B GLN A 1 87 ? 9.717 -5.561 -8.007 0.500 11.101 87 GLN AAA CA 1
ATOM 814 C C A GLN A 1 87 ? 9.552 -4.256 -7.309 0.500 9.300 87 GLN AAA C 1
ATOM 815 C C B GLN A 1 87 ? 9.522 -4.237 -7.301 0.500 9.190 87 GLN AAA C 1
ATOM 816 O O A GLN A 1 87 ? 9.402 -3.220 -7.957 0.500 9.550 87 GLN AAA O 1
ATOM 817 O O B GLN A 1 87 ? 9.394 -3.194 -7.936 0.500 9.359 87 GLN AAA O 1
ATOM 828 N N . PRO A 1 88 ? 9.625 -4.231 -5.969 1.000 9.205 88 PRO AAA N 1
ATOM 829 C CA . PRO A 1 88 ? 9.723 -2.970 -5.254 1.000 8.671 88 PRO AAA CA 1
ATOM 830 C C . PRO A 1 88 ? 11.098 -2.328 -5.514 1.000 9.242 88 PRO AAA C 1
ATOM 83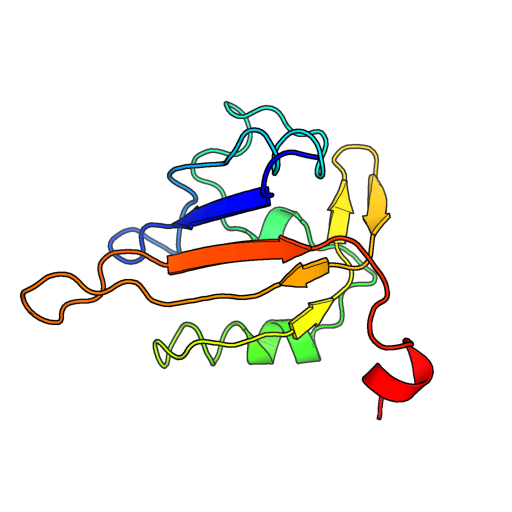1 O O . PRO A 1 88 ? 12.107 -3.041 -5.585 1.000 12.243 88 PRO AAA O 1
ATOM 835 N N . MET A 1 89 ? 11.130 -1.008 -5.585 1.000 8.430 89 MET AAA N 1
ATOM 836 C CA A MET A 1 89 ? 12.326 -0.136 -5.885 0.500 9.096 89 MET AAA CA 1
ATOM 837 C CA B MET A 1 89 ? 12.418 -0.352 -5.653 0.500 9.387 89 MET AAA CA 1
ATOM 838 C C . MET A 1 89 ? 12.474 0.750 -4.625 1.000 9.167 89 MET AAA C 1
ATOM 839 O O . MET A 1 89 ? 11.596 1.589 -4.462 1.000 9.727 89 MET AAA O 1
ATOM 848 N N . ARG A 1 90 ? 13.560 0.638 -3.873 1.000 10.338 90 ARG AAA N 1
ATOM 849 C CA . ARG A 1 90 ? 13.796 1.506 -2.722 1.000 11.350 90 ARG AAA CA 1
ATOM 850 C C . ARG A 1 90 ? 14.913 2.487 -3.004 1.000 14.181 90 ARG AAA C 1
ATOM 851 O O . ARG A 1 90 ? 15.849 2.150 -3.773 1.000 14.757 90 ARG AAA O 1
ATOM 859 N N . ASP A 1 91 ? 14.799 3.671 -2.393 1.000 15.368 91 ASP AAA N 1
ATOM 860 C CA . ASP A 1 91 ? 15.786 4.737 -2.579 1.000 18.384 91 ASP AAA CA 1
ATOM 861 C C . ASP A 1 91 ? 16.953 4.440 -1.622 1.000 18.146 91 ASP AAA C 1
ATOM 862 O O . ASP A 1 91 ? 17.044 3.399 -0.891 1.000 19.350 91 ASP AAA O 1
ATOM 867 N N . GLN A 1 92 ? 17.933 5.343 -1.640 1.000 29.014 92 GLN AAA N 1
ATOM 868 C CA . GLN A 1 92 ? 19.118 5.209 -0.807 1.000 37.135 92 GLN AAA CA 1
ATOM 869 C C . GLN A 1 92 ? 18.794 5.218 0.687 1.000 29.452 92 GLN AAA C 1
ATOM 870 O O . GLN A 1 92 ? 19.659 4.795 1.450 1.000 31.959 92 GLN AAA O 1
ATOM 872 N N . LYS A 1 93 ? 17.654 5.772 1.065 1.000 23.809 93 LYS AAA N 1
ATOM 873 C CA . LYS A 1 9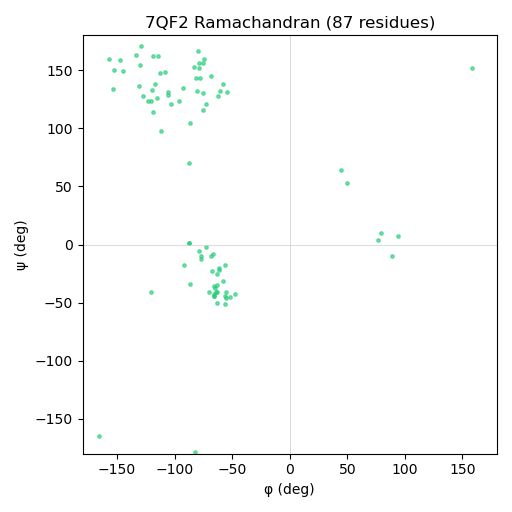3 ? 17.214 5.895 2.469 1.000 22.364 93 LYS AAA CA 1
ATOM 874 C C . LYS A 1 93 ? 16.460 4.640 2.901 1.000 18.793 93 LYS AAA C 1
ATOM 875 O O . LYS A 1 93 ? 15.975 4.599 4.028 1.000 23.532 93 LYS AAA O 1
ATOM 881 N N . GLY A 1 94 ? 16.327 3.649 2.005 1.000 16.428 94 GLY AAA N 1
ATOM 882 C CA . GLY A 1 94 ? 15.572 2.411 2.274 1.000 15.480 94 GLY AAA CA 1
ATOM 883 C C . GLY A 1 94 ? 14.067 2.594 2.127 1.000 11.676 94 GLY AAA C 1
ATOM 884 O O . GLY A 1 94 ? 13.354 1.665 2.478 1.000 14.572 94 GLY AAA O 1
ATOM 885 N N . GLU A 1 95 ? 13.658 3.706 1.602 1.000 11.124 95 GLU AAA N 1
ATOM 886 C CA . GLU A 1 95 ? 12.235 3.983 1.505 1.000 9.638 95 GLU AAA CA 1
ATOM 887 C C . GLU A 1 95 ? 11.705 3.520 0.163 1.000 9.175 95 GLU AAA C 1
ATOM 888 O O . GLU A 1 95 ? 12.296 3.786 -0.889 1.000 11.655 95 GLU AAA O 1
ATOM 894 N N . LEU A 1 96 ? 10.572 2.852 0.162 1.000 8.354 96 LEU AAA N 1
ATOM 895 C CA . LEU A 1 96 ? 9.932 2.492 -1.097 1.000 8.163 96 LEU AAA CA 1
ATOM 896 C C . LEU A 1 96 ? 9.719 3.728 -1.952 1.000 8.236 96 LEU AAA C 1
ATOM 897 O O . LEU A 1 96 ? 9.126 4.711 -1.478 1.000 9.548 96 LEU AAA O 1
ATOM 902 N N . GLN A 1 97 ? 10.107 3.649 -3.213 1.000 8.412 97 GLN AAA N 1
ATOM 903 C CA . GLN A 1 97 ? 9.989 4.764 -4.132 1.000 8.696 97 GLN AAA CA 1
ATOM 904 C C . GLN A 1 97 ? 9.127 4.418 -5.319 1.000 8.083 97 GLN AAA C 1
ATOM 905 O O . GLN A 1 97 ? 8.310 5.252 -5.759 1.000 9.183 97 GLN AAA O 1
ATOM 911 N N . TYR A 1 98 ? 9.275 3.216 -5.860 1.000 7.464 98 TYR AAA N 1
ATOM 912 C CA A TYR A 1 98 ? 8.528 2.825 -7.076 0.500 6.838 98 TYR AAA CA 1
ATOM 913 C CA B TYR A 1 98 ? 8.511 2.789 -7.037 0.500 7.564 98 TYR AAA CA 1
ATOM 914 C C . TYR A 1 98 ? 8.211 1.325 -6.948 1.000 7.053 98 TYR AAA C 1
ATOM 915 O O . TYR A 1 98 ? 8.869 0.607 -6.182 1.000 8.209 98 TYR AAA O 1
ATOM 932 N N . PHE A 1 99 ? 7.258 0.860 -7.731 1.000 6.943 99 PHE AAA N 1
ATOM 933 C CA . PHE A 1 99 ? 7.273 -0.551 -8.166 1.000 6.860 99 PHE AAA CA 1
ATOM 934 C C . PHE A 1 99 ? 7.520 -0.541 -9.664 1.000 6.472 99 PHE AAA C 1
ATOM 935 O O . PHE A 1 99 ? 7.083 0.360 -10.396 1.000 6.972 99 PHE AAA O 1
ATOM 943 N N . ILE A 1 100 ? 8.219 -1.581 -10.158 1.000 7.452 100 ILE AAA N 1
ATOM 944 C CA . ILE A 1 100 ? 8.300 -1.854 -11.597 1.000 7.821 100 ILE AAA CA 1
ATOM 945 C C . ILE A 1 100 ? 7.661 -3.201 -11.853 1.000 7.725 100 ILE AAA C 1
ATOM 946 O O . ILE A 1 100 ? 7.898 -4.164 -11.110 1.000 9.111 100 ILE AAA O 1
ATOM 951 N N . GLY A 1 101 ? 6.887 -3.265 -12.915 1.000 7.225 101 GLY AAA N 1
ATOM 952 C CA . GLY A 1 101 ? 6.318 -4.520 -13.382 1.000 6.877 101 GLY AAA CA 1
ATOM 953 C C . GLY A 1 101 ? 6.734 -4.743 -14.792 1.000 6.648 101 GLY AAA C 1
ATOM 954 O O . GLY A 1 101 ? 6.513 -3.900 -15.646 1.000 7.613 101 GLY AAA O 1
ATOM 955 N N . VAL A 1 102 ? 7.380 -5.898 -15.022 1.000 6.959 102 VAL AAA N 1
ATOM 956 C CA . VAL A 1 102 ? 7.835 -6.325 -16.328 1.000 6.700 102 VAL AAA CA 1
ATOM 957 C C . VAL A 1 102 ? 6.930 -7.424 -16.839 1.000 6.539 102 VAL AAA C 1
ATOM 958 O O . VAL A 1 102 ? 6.734 -8.404 -16.112 1.000 7.145 102 VAL AAA O 1
ATOM 962 N N . GLN A 1 103 ? 6.436 -7.275 -18.043 1.000 6.451 103 GLN AAA N 1
ATOM 963 C CA . GLN A 1 103 ? 5.511 -8.257 -18.632 1.000 7.041 103 GLN AAA CA 1
ATOM 964 C C . GLN A 1 103 ? 6.232 -9.064 -19.685 1.000 7.375 103 GLN AAA C 1
ATOM 965 O O . GLN A 1 103 ? 6.854 -8.476 -20.592 1.000 8.977 103 GLN AAA O 1
ATOM 971 N N . LEU A 1 104 ? 6.123 -10.373 -19.635 1.000 7.459 104 LEU AAA N 1
ATOM 972 C CA . LEU A 1 104 ? 6.527 -11.264 -20.702 1.000 7.821 104 LEU AAA CA 1
ATOM 973 C C . LEU A 1 104 ? 5.278 -11.961 -21.220 1.000 7.417 104 LEU AAA C 1
ATOM 974 O O . LEU A 1 104 ? 4.559 -12.602 -20.420 1.000 8.881 104 LEU AAA O 1
ATOM 979 N N . ASP A 1 105 ? 5.011 -11.896 -22.508 1.000 8.419 105 ASP AAA N 1
ATOM 980 C CA A ASP A 1 105 ? 3.808 -12.482 -23.148 0.500 9.432 105 ASP AAA CA 1
ATOM 981 C CA B ASP A 1 105 ? 3.791 -12.523 -23.030 0.500 7.968 105 ASP AAA CA 1
ATOM 982 C C . ASP A 1 105 ? 4.064 -13.949 -23.482 1.000 8.173 105 ASP AAA C 1
ATOM 983 O O . ASP A 1 105 ? 4.952 -14.224 -24.305 1.000 11.349 105 ASP AAA O 1
ATOM 992 N N . GLY A 1 106 ? 3.299 -14.860 -22.933 1.000 9.129 106 GLY AAA N 1
ATOM 993 C CA . GLY A 1 106 ? 3.412 -16.267 -23.262 1.000 9.612 106 GLY AAA CA 1
ATOM 994 C C . GLY A 1 106 ? 2.831 -17.113 -22.171 1.000 7.922 106 GLY AAA C 1
ATOM 995 O O . GLY A 1 106 ? 2.873 -16.784 -21.008 1.000 8.428 106 GLY AAA O 1
ATOM 996 N N . GLU A 1 107 ? 2.339 -18.300 -22.576 1.000 8.553 107 GLU AAA N 1
ATOM 997 C CA . GLU A 1 107 ? 1.849 -19.306 -21.635 1.000 8.826 107 GLU AAA CA 1
ATOM 998 C C . GLU A 1 107 ? 3.047 -20.161 -21.212 1.000 8.324 107 GLU AAA C 1
ATOM 999 O O . GLU A 1 107 ? 3.202 -21.318 -21.560 1.000 10.031 107 GLU AAA O 1
ATOM 1005 N N . PHE A 1 108 ? 3.939 -19.563 -20.444 1.000 8.542 108 PHE AAA N 1
ATOM 1006 C CA . PHE A 1 108 ? 5.215 -20.180 -20.107 1.000 8.518 108 PHE AAA CA 1
ATOM 1007 C C . PHE A 1 108 ? 4.979 -21.451 -19.310 1.000 9.692 108 PHE AAA C 1
ATOM 1008 O O . PHE A 1 108 ? 5.572 -22.508 -19.635 1.000 11.185 108 PHE AAA O 1
ATOM 1016 N N . ILE A 1 109 ? 4.170 -21.359 -18.255 1.000 9.402 109 ILE AAA N 1
ATOM 1017 C CA . ILE A 1 109 ? 3.723 -22.541 -17.528 1.000 10.524 109 ILE AAA CA 1
ATOM 1018 C C . ILE A 1 109 ? 2.367 -22.926 -18.063 1.000 9.418 109 ILE AAA C 1
ATOM 1019 O O . ILE A 1 109 ? 1.451 -22.125 -18.090 1.000 9.448 109 ILE AAA O 1
ATOM 1024 N N . PRO A 1 110 ? 2.203 -24.174 -18.548 1.000 10.414 110 PRO AAA N 1
ATOM 1025 C CA . PRO A 1 110 ? 0.912 -24.551 -19.094 1.000 10.499 110 PRO AAA CA 1
ATOM 1026 C C . PRO A 1 110 ? -0.174 -24.369 -18.055 1.000 9.445 110 PRO AAA C 1
ATOM 1027 O O . PRO A 1 110 ? -0.023 -24.705 -16.868 1.000 10.551 110 PRO AAA O 1
ATOM 1031 N N . ASN A 1 111 ? -1.312 -23.843 -18.498 1.000 10.313 111 ASN AAA N 1
ATOM 1032 C CA . ASN A 1 111 ? -2.473 -23.622 -17.634 1.000 11.179 111 ASN AAA CA 1
ATOM 1033 C C . ASN A 1 111 ? -2.816 -24.840 -16.768 1.000 10.939 111 ASN AAA C 1
ATOM 1034 O O . ASN A 1 111 ? -3.093 -24.670 -15.599 1.000 12.314 111 ASN AAA O 1
ATOM 1039 N N . PRO A 1 112 ? -2.802 -26.098 -17.260 1.000 12.156 112 PRO AAA N 1
ATOM 1040 C CA . PRO A 1 112 ? -3.138 -27.231 -16.373 1.000 13.437 112 PRO AAA CA 1
ATOM 1041 C C . PRO A 1 112 ? -2.176 -27.425 -15.225 1.000 11.881 112 PRO AAA C 1
ATOM 1042 O O . PRO A 1 112 ? -2.579 -28.008 -14.214 1.000 14.823 112 PRO AAA O 1
ATOM 1046 N N . LEU A 1 113 ? -0.925 -26.986 -15.354 1.000 11.751 113 LEU AAA N 1
ATOM 1047 C CA . LEU A 1 113 ? 0.019 -27.044 -14.226 1.000 11.733 113 LEU AAA CA 1
ATOM 1048 C C . LEU A 1 113 ? -0.118 -25.807 -13.384 1.000 12.398 113 LEU AAA C 1
ATOM 1049 O O . LEU A 1 113 ? 0.108 -25.847 -12.213 1.000 14.992 113 LEU AAA O 1
ATOM 1054 N N . LEU A 1 114 ? -0.417 -24.665 -13.972 1.000 16.500 114 LEU AAA N 1
ATOM 1055 C CA . LEU A 1 114 ? -0.456 -23.398 -13.244 1.000 16.252 114 LEU AAA CA 1
ATOM 1056 C C . LEU A 1 114 ? -1.566 -23.591 -12.255 1.000 14.489 114 LEU AAA C 1
ATOM 1057 O O . LEU A 1 114 ? -1.501 -23.118 -11.135 1.000 20.259 114 LEU AAA O 1
ATOM 1062 N N . GLY A 1 115 ? -2.653 -24.217 -12.683 1.000 16.813 115 GLY AAA N 1
ATOM 1063 C CA . GLY A 1 115 ? -3.813 -24.411 -11.873 1.000 15.589 115 GLY AAA CA 1
ATOM 1064 C C . GLY A 1 115 ? -3.668 -25.362 -10.715 1.000 20.500 115 GLY AAA C 1
ATOM 1065 O O . GLY A 1 115 ? -4.563 -25.428 -9.870 1.000 27.078 115 GLY AAA O 1
ATOM 1066 N N . LEU A 1 116 ? -2.572 -26.108 -10.630 1.000 20.904 116 LEU AAA N 1
ATOM 1067 C CA . LEU A 1 116 ? -2.472 -26.969 -9.458 1.000 35.885 116 LEU AAA CA 1
ATOM 1068 C C . LEU A 1 116 ? -2.114 -26.094 -8.251 1.000 55.940 116 LEU AAA C 1
ATOM 1069 O O . LEU A 1 116 ? -1.521 -25.049 -8.477 1.000 59.057 116 LEU AAA O 1
ATOM 1074 N N . ASP A 1 129 ? -2.889 -27.377 -6.775 1.000 46.006 129 ASP AAA N 1
ATOM 1075 C CA . ASP A 1 129 ? -2.535 -26.160 -5.872 1.000 47.288 129 ASP AAA CA 1
ATOM 1076 C C . ASP A 1 129 ? -1.275 -25.366 -6.272 1.000 61.899 129 ASP AAA C 1
ATOM 1077 O O . ASP A 1 129 ? -1.297 -24.077 -6.043 1.000 54.718 129 ASP AAA O 1
#

Radius of gyration: 13.98 Å; Cα contacts (8 Å, |Δi|>4): 265; chains: 1; bounding box: 32×36×31 Å

B-factor: mean 14.57, std 11.8, range [5.1, 115.12]